Protein AF-A0A521PIW1-F1 (afdb_monomer_lite)

Foldseek 3Di:
DVVLVVVVVVVVCVLVVCVVVVVDDDDVVVVVVVVVVSVVVVVVCCVPPVQVVLVVVLVVLVVVVVVVCVVCVVVVNNDDPDPCVVVSVVSND

Secondary structure (DSSP, 8-state):
-HHHHHHHHHHHHHHHHHHHTTSS---HHHHHHHHHHHHHHHHHHIIIIIHHHHHHHHHHHHHHHHHHHHHHHHTT-------HHHHHHHHH-

pLDDT: mean 81.55, std 6.58, range [59.59, 89.38]

Structure (mmCIF, N/CA/C/O backbone):
data_AF-A0A521PIW1-F1
#
_entry.id   AF-A0A521PIW1-F1
#
loop_
_atom_site.group_PDB
_atom_site.id
_atom_site.type_symbol
_atom_site.label_atom_id
_atom_site.label_alt_id
_atom_site.label_comp_id
_atom_site.label_asym_id
_atom_site.label_entity_id
_atom_site.label_seq_id
_atom_site.pdbx_PDB_ins_code
_atom_site.Cartn_x
_atom_site.Cartn_y
_atom_site.Cartn_z
_atom_site.occupancy
_atom_site.B_iso_or_equiv
_atom_site.auth_seq_id
_atom_site.auth_comp_id
_atom_site.auth_asym_id
_atom_site.auth_atom_id
_atom_site.pdbx_PDB_model_num
ATOM 1 N N . MET A 1 1 ? 7.852 -5.425 2.439 1.00 61.88 1 MET A N 1
ATOM 2 C CA . MET A 1 1 ? 8.404 -4.206 1.808 1.00 61.88 1 MET A CA 1
ATOM 3 C C . MET A 1 1 ? 9.724 -4.478 1.096 1.00 61.88 1 MET A C 1
ATOM 5 O O . MET A 1 1 ? 9.789 -4.248 -0.101 1.00 61.88 1 MET A O 1
ATOM 9 N N . SER A 1 2 ? 10.724 -5.065 1.763 1.00 74.81 2 SER A N 1
ATOM 10 C CA . SER A 1 2 ? 12.069 -5.304 1.202 1.00 74.81 2 SER A CA 1
ATOM 11 C C . SER A 1 2 ? 12.123 -6.097 -0.115 1.00 74.81 2 SER A C 1
ATOM 13 O O . SER A 1 2 ? 12.877 -5.717 -1.004 1.00 74.81 2 SER A O 1
ATOM 15 N N . LEU A 1 3 ? 11.318 -7.156 -0.278 1.00 80.38 3 LEU A N 1
ATOM 16 C CA . LEU A 1 3 ? 11.322 -7.975 -1.502 1.00 80.38 3 LEU A CA 1
ATOM 17 C C . LEU A 1 3 ? 10.895 -7.173 -2.743 1.00 80.38 3 LEU A C 1
ATOM 19 O O . LEU A 1 3 ? 11.572 -7.207 -3.764 1.00 80.38 3 LEU A O 1
ATOM 23 N N . ILE A 1 4 ? 9.789 -6.430 -2.638 1.00 77.62 4 ILE A N 1
ATOM 24 C CA . ILE A 1 4 ? 9.236 -5.628 -3.741 1.00 77.62 4 ILE A CA 1
ATOM 25 C C . ILE A 1 4 ? 10.220 -4.520 -4.113 1.00 77.62 4 ILE A C 1
ATOM 27 O O . ILE A 1 4 ? 10.527 -4.332 -5.286 1.00 77.62 4 ILE A O 1
ATOM 31 N N . THR A 1 5 ? 10.772 -3.835 -3.110 1.00 78.50 5 THR A N 1
ATOM 32 C CA . THR A 1 5 ? 11.793 -2.805 -3.312 1.00 78.50 5 THR A CA 1
ATOM 33 C C . THR A 1 5 ? 13.038 -3.368 -4.002 1.00 78.50 5 THR A C 1
ATOM 35 O O . THR A 1 5 ? 13.530 -2.769 -4.954 1.00 78.50 5 THR A O 1
ATOM 38 N N . GLY A 1 6 ? 13.518 -4.544 -3.583 1.00 84.81 6 GLY A N 1
ATOM 39 C CA . GLY A 1 6 ? 14.659 -5.210 -4.216 1.00 84.81 6 GLY A CA 1
ATOM 40 C C . GLY A 1 6 ? 14.393 -5.586 -5.675 1.00 84.81 6 GLY A C 1
ATOM 41 O O . GLY A 1 6 ? 15.247 -5.372 -6.531 1.00 84.81 6 GLY A O 1
ATOM 42 N N . LEU A 1 7 ? 13.190 -6.075 -5.977 1.00 84.81 7 LEU A N 1
ATOM 43 C CA . LEU A 1 7 ? 12.788 -6.457 -7.332 1.00 84.81 7 LEU A CA 1
ATOM 44 C C . LEU A 1 7 ? 12.681 -5.232 -8.257 1.00 84.81 7 LEU A C 1
ATOM 46 O O . LEU A 1 7 ? 13.135 -5.279 -9.399 1.00 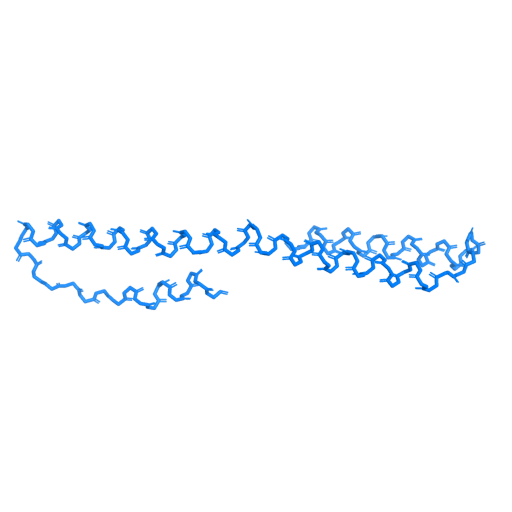84.81 7 LEU A O 1
ATOM 50 N N . LEU A 1 8 ? 12.171 -4.107 -7.742 1.00 82.62 8 LEU A N 1
ATOM 51 C CA . LEU A 1 8 ? 12.142 -2.832 -8.464 1.00 82.62 8 LEU A CA 1
ATOM 52 C C . LEU A 1 8 ? 13.546 -2.291 -8.738 1.00 82.62 8 LEU A C 1
ATOM 54 O O . LEU A 1 8 ? 13.820 -1.861 -9.857 1.00 82.62 8 LEU A O 1
ATOM 58 N N . TYR A 1 9 ? 14.451 -2.352 -7.758 1.00 84.75 9 TYR A N 1
ATOM 59 C CA . TYR A 1 9 ? 15.839 -1.944 -7.971 1.00 84.75 9 TYR A CA 1
ATOM 60 C C . TYR A 1 9 ? 16.574 -2.855 -8.952 1.00 84.75 9 TYR A C 1
ATOM 62 O O . TYR A 1 9 ? 17.334 -2.352 -9.774 1.00 84.75 9 TYR A O 1
ATOM 70 N N . ALA A 1 10 ? 16.320 -4.164 -8.928 1.00 86.25 10 ALA A N 1
ATOM 71 C CA . ALA A 1 10 ? 16.883 -5.094 -9.902 1.00 86.25 10 ALA A CA 1
ATOM 72 C C . ALA A 1 10 ? 16.395 -4.785 -11.328 1.00 86.25 10 ALA A C 1
ATOM 74 O O . ALA A 1 10 ? 17.202 -4.725 -12.254 1.00 86.25 10 ALA A O 1
ATOM 75 N N . ALA A 1 11 ? 15.096 -4.519 -11.503 1.00 85.00 11 ALA A N 1
ATOM 76 C CA . ALA A 1 11 ? 14.532 -4.120 -12.792 1.00 85.00 11 ALA A CA 1
ATOM 77 C C . ALA A 1 11 ? 15.111 -2.783 -13.284 1.00 85.00 11 ALA A C 1
ATOM 79 O O . ALA A 1 11 ? 15.478 -2.652 -14.454 1.00 85.00 11 ALA A O 1
ATOM 80 N N . LEU A 1 12 ? 15.252 -1.809 -12.380 1.00 84.06 12 LEU A N 1
ATOM 81 C CA . LEU A 1 12 ? 15.866 -0.516 -12.672 1.00 84.06 12 LEU A CA 1
ATOM 82 C C . LEU A 1 12 ? 17.335 -0.682 -13.095 1.00 84.06 12 LEU A C 1
ATOM 84 O O . LEU A 1 12 ? 17.744 -0.136 -14.119 1.00 84.06 12 LEU A O 1
ATOM 88 N N . ALA A 1 13 ? 18.109 -1.482 -12.357 1.00 86.25 13 ALA A N 1
ATOM 89 C CA . ALA A 1 13 ? 19.507 -1.774 -12.659 1.00 86.25 13 ALA A CA 1
ATOM 90 C C . ALA A 1 13 ? 19.676 -2.502 -14.000 1.00 86.25 13 ALA A C 1
ATOM 92 O O . ALA A 1 13 ? 20.582 -2.168 -14.758 1.00 86.25 13 ALA A O 1
ATOM 93 N N . ALA A 1 14 ? 18.789 -3.445 -14.335 1.00 84.94 14 ALA A N 1
ATOM 94 C CA . ALA A 1 14 ? 18.804 -4.134 -15.624 1.00 84.94 14 ALA A CA 1
ATOM 95 C C . ALA A 1 14 ? 18.542 -3.171 -16.796 1.00 84.94 14 ALA A C 1
ATOM 97 O O . ALA A 1 14 ? 19.249 -3.215 -17.806 1.00 84.94 14 ALA A O 1
ATOM 98 N N . TYR A 1 15 ? 17.570 -2.263 -16.646 1.00 82.00 15 TYR A N 1
ATOM 99 C CA . TYR A 1 15 ? 17.263 -1.252 -17.659 1.00 82.00 15 TYR A CA 1
ATOM 100 C C . TYR A 1 15 ? 18.440 -0.286 -17.880 1.00 82.00 15 TYR A C 1
ATOM 102 O O . TYR A 1 15 ? 18.895 -0.116 -19.014 1.00 82.00 15 TYR A O 1
ATOM 110 N N . LEU A 1 16 ? 18.974 0.290 -16.794 1.00 83.06 16 LEU A N 1
ATOM 111 C CA . LEU A 1 16 ? 20.144 1.180 -16.822 1.00 83.06 16 LEU A CA 1
ATOM 112 C C . LEU A 1 16 ? 21.387 0.478 -17.372 1.00 83.06 16 LEU A C 1
ATOM 114 O O . LEU A 1 16 ? 22.102 1.062 -18.182 1.00 83.06 16 LEU A O 1
ATOM 118 N N . GLY A 1 17 ? 21.620 -0.772 -16.967 1.00 83.94 17 GLY A N 1
ATOM 119 C CA . GLY A 1 17 ? 22.735 -1.587 -17.435 1.00 83.94 17 GLY A CA 1
ATOM 120 C C . GLY A 1 17 ? 22.681 -1.792 -18.943 1.00 83.94 17 GLY A C 1
ATOM 121 O O . GLY A 1 17 ? 23.621 -1.434 -19.644 1.00 83.94 17 GLY A O 1
ATOM 122 N N . GLY A 1 18 ? 21.561 -2.277 -19.481 1.00 83.31 18 GLY A N 1
ATOM 123 C CA . GLY A 1 18 ? 21.458 -2.459 -20.929 1.00 83.31 18 GLY A CA 1
ATOM 124 C C . GLY A 1 18 ? 21.509 -1.139 -21.719 1.00 83.31 18 GLY A C 1
ATOM 125 O O . GLY A 1 18 ? 21.973 -1.140 -22.855 1.00 83.31 18 GLY A O 1
ATOM 126 N N . TRP A 1 19 ? 21.097 -0.006 -21.131 1.00 80.75 19 TRP A N 1
ATOM 127 C CA . TRP A 1 19 ? 21.261 1.311 -21.761 1.00 80.75 19 TRP A CA 1
ATOM 128 C C . TRP A 1 19 ? 22.733 1.730 -21.795 1.00 80.75 19 TRP A C 1
ATOM 130 O O . TRP A 1 19 ? 23.231 2.118 -22.849 1.00 80.75 19 TRP A O 1
ATOM 140 N N . TYR A 1 20 ? 23.446 1.590 -20.674 1.00 80.62 20 TYR A N 1
ATOM 141 C CA . TYR A 1 20 ? 24.867 1.928 -20.566 1.00 80.62 20 TYR A CA 1
ATOM 142 C C . TYR A 1 20 ? 25.747 1.067 -21.484 1.00 80.62 20 TYR A C 1
ATOM 144 O O . TYR A 1 20 ? 26.681 1.576 -22.095 1.00 80.62 20 TYR A O 1
ATOM 152 N N . LEU A 1 21 ? 25.418 -0.222 -21.636 1.00 85.50 21 LEU A N 1
ATOM 153 C CA . LEU A 1 21 ? 26.096 -1.128 -22.570 1.00 85.50 21 LEU A CA 1
ATOM 154 C C . LEU A 1 21 ? 25.676 -0.929 -24.043 1.00 85.50 21 LEU A C 1
ATOM 156 O O . LEU A 1 21 ? 26.216 -1.595 -24.923 1.00 85.50 21 LEU A O 1
ATOM 160 N N . GLY A 1 22 ? 24.725 -0.034 -24.333 1.00 80.69 22 GLY A N 1
ATOM 161 C CA . GLY A 1 22 ? 24.273 0.260 -25.696 1.00 80.69 22 GLY A CA 1
ATOM 162 C C . GLY A 1 22 ? 23.348 -0.796 -26.316 1.00 80.69 22 GLY A C 1
ATOM 163 O O . GLY A 1 22 ? 23.121 -0.768 -27.524 1.00 80.69 22 GLY A O 1
ATOM 164 N N . HIS A 1 23 ? 22.788 -1.714 -25.520 1.00 75.81 23 HIS A N 1
ATOM 165 C CA . HIS A 1 23 ? 21.865 -2.755 -25.994 1.00 75.81 23 HIS A CA 1
ATOM 166 C C . HIS A 1 23 ? 20.482 -2.215 -26.388 1.00 75.81 23 HIS A C 1
ATOM 168 O O . HIS A 1 23 ? 19.796 -2.831 -27.203 1.00 75.81 23 HIS A O 1
ATOM 174 N N . TRP A 1 24 ? 20.070 -1.064 -25.852 1.00 76.50 24 TRP A N 1
ATOM 175 C CA . TRP A 1 24 ? 18.828 -0.391 -26.240 1.00 76.50 24 TRP A CA 1
ATOM 176 C C . TRP A 1 24 ? 18.991 1.134 -26.296 1.00 76.50 24 TRP A C 1
ATOM 178 O O . TRP A 1 24 ? 19.639 1.737 -25.441 1.00 76.50 24 TRP A O 1
ATOM 188 N N . HIS A 1 25 ? 18.361 1.767 -27.295 1.00 71.50 25 HIS A N 1
ATOM 189 C CA . HIS A 1 25 ? 18.240 3.226 -27.376 1.00 71.50 25 HIS A CA 1
ATOM 190 C C . HIS A 1 25 ? 17.344 3.715 -26.231 1.00 71.50 25 HIS A C 1
ATOM 192 O O . HIS A 1 25 ? 16.223 3.233 -26.070 1.00 71.50 25 HIS A O 1
ATOM 198 N N . GLY A 1 26 ? 17.844 4.645 -25.413 1.00 68.62 26 GLY A N 1
ATOM 199 C CA . GLY A 1 26 ? 17.164 5.082 -24.192 1.00 68.62 26 GLY A CA 1
ATOM 200 C C . GLY A 1 26 ? 15.753 5.607 -24.465 1.00 68.62 26 GLY A C 1
ATOM 201 O O . GLY A 1 26 ? 15.590 6.654 -25.085 1.00 68.62 26 GLY A O 1
ATOM 202 N N . ASN A 1 27 ? 14.733 4.897 -23.976 1.00 78.75 27 ASN A N 1
ATOM 203 C CA . ASN A 1 27 ? 13.335 5.303 -24.088 1.00 78.75 27 ASN A CA 1
ATOM 204 C C . ASN A 1 27 ? 12.827 5.771 -22.722 1.00 78.75 27 ASN A C 1
ATOM 206 O O . ASN A 1 27 ? 12.318 4.997 -21.910 1.00 78.75 27 ASN A O 1
ATOM 210 N N . PHE A 1 28 ? 12.976 7.068 -22.465 1.00 76.19 28 PHE A N 1
ATOM 211 C CA . PHE A 1 28 ? 12.568 7.664 -21.196 1.00 76.19 28 PHE A CA 1
ATOM 212 C C . PHE A 1 28 ? 11.062 7.510 -20.927 1.00 76.19 28 PHE A C 1
ATOM 214 O O . PHE A 1 28 ? 10.657 7.271 -19.791 1.00 76.19 28 PHE A O 1
ATOM 221 N N . SER A 1 29 ? 10.230 7.556 -21.971 1.00 83.44 29 SER A N 1
ATOM 222 C CA . SER A 1 29 ? 8.783 7.355 -21.856 1.00 83.44 29 SER A CA 1
ATOM 223 C C . SER A 1 29 ? 8.430 5.949 -21.370 1.00 83.44 29 SER A C 1
ATOM 225 O O . SER A 1 29 ? 7.532 5.811 -20.543 1.00 83.44 29 SER A O 1
ATOM 227 N N . LEU A 1 30 ? 9.152 4.916 -21.819 1.00 80.19 30 LEU A N 1
ATOM 228 C CA . LEU A 1 30 ? 8.964 3.544 -21.337 1.00 80.19 30 LEU A CA 1
ATOM 229 C C . LEU A 1 30 ? 9.301 3.427 -19.845 1.00 80.19 30 LEU A C 1
ATOM 231 O O . LEU A 1 30 ? 8.547 2.817 -19.089 1.00 80.19 30 LEU A O 1
ATOM 235 N N . LEU A 1 31 ? 10.401 4.049 -19.413 1.00 80.38 31 LEU A N 1
ATOM 236 C CA . LEU A 1 31 ? 10.794 4.074 -18.003 1.00 80.38 31 LEU A CA 1
ATOM 237 C C . LEU A 1 31 ? 9.722 4.748 -17.136 1.00 80.38 31 LEU A C 1
ATOM 239 O O . LEU A 1 31 ? 9.312 4.187 -16.120 1.00 80.38 31 LEU A O 1
ATOM 243 N N . LEU A 1 32 ? 9.223 5.914 -17.556 1.00 84.00 32 LEU A N 1
ATOM 244 C CA . LEU A 1 32 ? 8.148 6.613 -16.848 1.00 84.00 32 LEU A CA 1
ATOM 245 C C . LEU A 1 32 ? 6.843 5.809 -16.833 1.00 84.00 32 LEU A C 1
ATOM 247 O O . LEU A 1 32 ? 6.162 5.759 -15.806 1.00 84.00 32 LEU A O 1
ATOM 251 N N . PHE A 1 33 ? 6.500 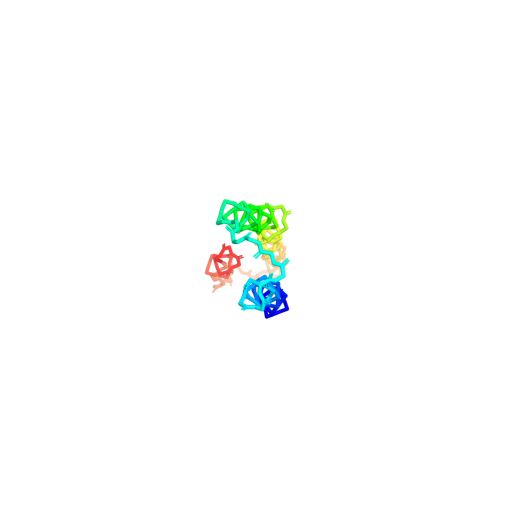5.156 -17.945 1.00 85.44 33 PHE A N 1
ATOM 252 C CA . PHE A 1 33 ? 5.321 4.299 -18.033 1.00 85.44 33 PHE A CA 1
ATOM 253 C C . PHE A 1 33 ? 5.398 3.150 -17.023 1.00 85.44 33 PHE A C 1
ATOM 255 O O . PHE A 1 33 ? 4.461 2.955 -16.251 1.00 85.44 33 PHE A O 1
ATOM 262 N N . ILE A 1 34 ? 6.534 2.449 -16.955 1.00 83.69 34 ILE A N 1
ATOM 263 C CA . ILE A 1 34 ? 6.750 1.361 -15.991 1.00 83.69 34 ILE A CA 1
ATOM 264 C C . ILE A 1 34 ? 6.650 1.881 -14.553 1.00 83.69 34 ILE A C 1
ATOM 266 O O . ILE A 1 34 ? 5.930 1.295 -13.748 1.00 83.69 34 ILE A O 1
ATOM 270 N N . LEU A 1 35 ? 7.307 3.001 -14.232 1.00 84.81 35 LEU A N 1
ATOM 271 C CA . LEU A 1 35 ? 7.206 3.642 -12.912 1.00 84.81 35 LEU A CA 1
ATOM 272 C C . LEU A 1 35 ? 5.754 3.966 -12.535 1.00 84.81 35 LEU A C 1
ATOM 274 O O . LEU A 1 35 ? 5.331 3.720 -11.403 1.00 84.81 35 LEU A O 1
ATOM 278 N N . THR A 1 36 ? 4.975 4.471 -13.489 1.00 87.62 36 THR A N 1
ATOM 279 C CA . THR A 1 36 ? 3.561 4.808 -13.281 1.00 87.62 36 THR A CA 1
ATOM 280 C C . THR A 1 36 ? 2.720 3.555 -13.044 1.00 87.62 36 THR A C 1
ATOM 282 O O . THR A 1 36 ? 1.927 3.522 -12.105 1.00 87.62 36 THR A O 1
ATOM 285 N N . VAL A 1 37 ? 2.920 2.497 -13.839 1.00 89.38 37 VAL A N 1
ATOM 286 C CA . VAL A 1 37 ? 2.230 1.206 -13.674 1.00 89.38 37 VAL A CA 1
ATOM 287 C C . VAL A 1 37 ? 2.556 0.574 -12.321 1.00 89.38 37 VAL A C 1
ATOM 289 O O . VAL A 1 37 ? 1.649 0.119 -11.629 1.00 89.38 37 VAL A O 1
ATOM 292 N N . VAL A 1 38 ? 3.825 0.584 -11.906 1.00 86.00 38 VAL A N 1
ATOM 293 C CA . VAL A 1 38 ? 4.249 0.078 -10.590 1.00 86.00 38 VAL A CA 1
ATOM 294 C C . VAL A 1 38 ? 3.579 0.862 -9.462 1.00 86.00 38 VAL A C 1
ATOM 296 O O . VAL A 1 38 ? 3.058 0.265 -8.520 1.00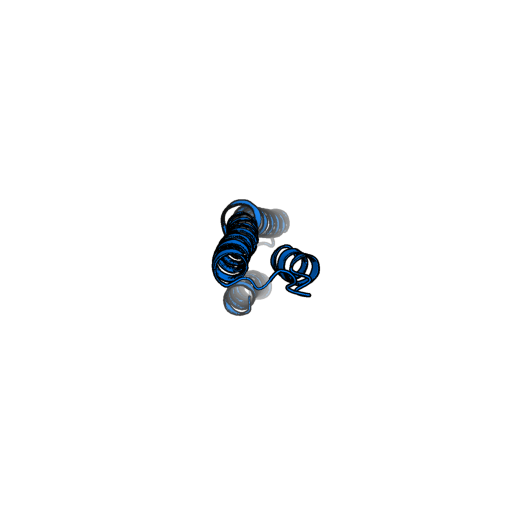 86.00 38 VAL A O 1
ATOM 299 N N . THR A 1 39 ? 3.553 2.191 -9.569 1.00 87.06 39 THR A N 1
ATOM 300 C CA . THR A 1 39 ? 2.913 3.062 -8.571 1.00 87.06 39 THR A CA 1
ATOM 301 C C . THR A 1 39 ? 1.412 2.784 -8.481 1.00 87.06 39 THR A C 1
ATOM 303 O O . THR A 1 39 ? 0.867 2.653 -7.385 1.00 87.06 39 THR A O 1
ATOM 306 N N . LEU A 1 40 ? 0.747 2.616 -9.628 1.00 88.69 40 LEU A N 1
ATOM 307 C CA . LEU A 1 40 ? -0.665 2.249 -9.697 1.00 88.69 40 LEU A CA 1
ATOM 308 C C . LEU A 1 40 ? -0.923 0.867 -9.079 1.00 88.69 40 LEU A C 1
ATOM 310 O O . LEU A 1 40 ? -1.860 0.712 -8.301 1.00 88.69 40 LEU A O 1
ATOM 314 N N . ALA A 1 41 ? -0.088 -0.129 -9.380 1.00 87.88 41 ALA A N 1
ATOM 315 C CA . ALA A 1 41 ? -0.212 -1.473 -8.821 1.00 87.88 41 ALA A CA 1
ATOM 316 C C . ALA A 1 41 ? -0.060 -1.471 -7.294 1.00 87.88 41 ALA A C 1
ATOM 318 O O . ALA A 1 41 ? -0.843 -2.121 -6.600 1.00 87.88 41 ALA A O 1
ATOM 319 N N . TYR A 1 42 ? 0.895 -0.699 -6.764 1.00 84.50 42 TYR A N 1
ATOM 320 C CA . TYR A 1 42 ? 1.045 -0.508 -5.321 1.00 84.50 42 TYR A CA 1
ATOM 321 C C . TYR A 1 42 ? -0.211 0.122 -4.707 1.00 84.50 42 TYR A C 1
ATOM 323 O O . TYR A 1 42 ? -0.723 -0.370 -3.704 1.00 84.50 42 TYR A O 1
ATOM 331 N N . TRP A 1 43 ? -0.761 1.159 -5.344 1.00 88.50 43 TRP A N 1
ATOM 332 C CA . TRP A 1 43 ? -1.999 1.793 -4.889 1.00 88.50 43 TRP A CA 1
ATOM 333 C C . TRP A 1 43 ? -3.195 0.829 -4.898 1.00 88.50 43 TRP A C 1
ATOM 335 O O . TRP A 1 43 ? -3.989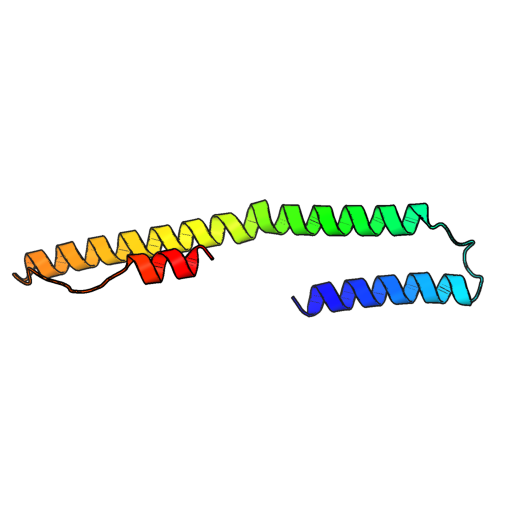 0.820 -3.957 1.00 88.50 43 TRP A O 1
ATOM 345 N N . LEU A 1 44 ? -3.318 -0.018 -5.926 1.00 87.75 44 LEU A N 1
ATOM 346 C CA . LEU A 1 44 ? -4.347 -1.059 -5.969 1.00 87.75 44 LEU A CA 1
ATOM 347 C C . LEU A 1 44 ? -4.164 -2.070 -4.832 1.00 87.75 44 LEU A C 1
ATOM 349 O O . LEU A 1 44 ? -5.136 -2.403 -4.156 1.00 87.75 44 LEU A O 1
ATOM 353 N N . ALA A 1 45 ? -2.936 -2.538 -4.601 1.00 85.88 45 ALA A N 1
ATOM 354 C CA . ALA A 1 45 ? -2.642 -3.466 -3.513 1.00 85.88 45 ALA A CA 1
ATOM 355 C C . ALA A 1 45 ? -3.025 -2.873 -2.145 1.00 85.88 45 ALA A C 1
ATOM 357 O O . ALA A 1 45 ? -3.672 -3.544 -1.341 1.00 85.88 45 ALA A O 1
ATOM 358 N N . GLU A 1 46 ? -2.713 -1.595 -1.917 1.00 84.69 46 GLU A N 1
ATOM 359 C CA . GLU A 1 46 ? -3.138 -0.844 -0.731 1.00 84.69 46 GLU A CA 1
ATOM 360 C C . GLU A 1 46 ? -4.656 -0.791 -0.582 1.00 84.69 46 GLU A C 1
ATOM 362 O O . GLU A 1 46 ? -5.204 -1.137 0.467 1.00 84.69 46 GLU A O 1
ATOM 367 N N . LYS A 1 47 ? -5.359 -0.422 -1.652 1.00 83.62 47 LYS A N 1
ATOM 368 C CA . LYS A 1 47 ? -6.810 -0.241 -1.623 1.00 83.62 47 LYS A CA 1
ATOM 369 C C . LYS A 1 47 ? -7.586 -1.543 -1.423 1.00 83.62 47 LYS A C 1
ATOM 371 O O . LYS A 1 47 ? -8.630 -1.509 -0.772 1.00 83.62 47 LYS A O 1
ATOM 376 N N . PHE A 1 48 ? -7.125 -2.646 -2.010 1.00 85.81 48 PHE A N 1
ATOM 377 C CA . PHE A 1 48 ? -7.879 -3.904 -2.044 1.00 85.81 48 PHE A CA 1
ATOM 378 C C . PHE A 1 48 ? -7.468 -4.919 -0.984 1.00 85.81 48 PHE A C 1
ATOM 380 O O . PHE A 1 48 ? -8.271 -5.791 -0.673 1.00 85.81 48 PHE A O 1
ATOM 387 N N . LYS A 1 49 ? -6.251 -4.830 -0.443 1.00 83.12 49 LYS A N 1
ATOM 388 C CA . LYS A 1 49 ? -5.763 -5.780 0.561 1.00 83.12 49 LYS A CA 1
ATOM 389 C C . LYS A 1 49 ? -5.519 -5.100 1.900 1.00 83.12 49 LYS A C 1
ATOM 391 O O . LYS A 1 49 ? -6.174 -5.416 2.881 1.00 83.12 49 LYS A O 1
ATOM 396 N N . PHE A 1 50 ? -4.640 -4.105 1.934 1.00 82.25 50 PHE A N 1
ATOM 397 C CA . PHE A 1 50 ? -4.168 -3.550 3.204 1.00 82.25 50 PHE A CA 1
ATOM 398 C C . PHE A 1 50 ? -5.213 -2.696 3.935 1.00 82.25 50 PHE A C 1
ATOM 400 O O . PHE A 1 50 ? -5.309 -2.763 5.159 1.00 82.25 50 PHE A O 1
ATOM 407 N N . ARG A 1 51 ? -6.026 -1.911 3.220 1.00 81.88 51 ARG A N 1
ATOM 408 C CA . ARG A 1 51 ? -7.107 -1.135 3.849 1.00 81.88 51 ARG A CA 1
ATOM 409 C C . ARG A 1 51 ? -8.235 -2.004 4.439 1.00 81.88 51 ARG A C 1
ATOM 411 O O . ARG A 1 51 ? -8.524 -1.816 5.618 1.00 81.88 51 ARG A O 1
ATOM 418 N N . PRO A 1 52 ? -8.861 -2.941 3.695 1.00 86.12 52 PRO A N 1
ATOM 419 C CA . PRO A 1 52 ? -9.934 -3.758 4.264 1.00 86.12 52 PRO A CA 1
ATOM 420 C C . PRO A 1 52 ? -9.445 -4.657 5.406 1.00 86.12 52 PRO A C 1
ATOM 422 O O . PRO A 1 52 ? -10.173 -4.826 6.380 1.00 86.12 52 PRO A O 1
ATOM 425 N N . ASP A 1 53 ? -8.210 -5.167 5.345 1.00 86.50 53 ASP A N 1
ATOM 426 C CA . ASP A 1 53 ? -7.634 -5.971 6.431 1.00 86.50 53 ASP A CA 1
ATOM 427 C C . ASP A 1 53 ? -7.517 -5.161 7.740 1.00 86.50 53 ASP A C 1
ATOM 429 O O . ASP A 1 53 ? -7.830 -5.668 8.820 1.00 86.50 53 ASP A O 1
ATOM 433 N N . ARG A 1 54 ? -7.125 -3.880 7.657 1.00 84.88 54 ARG A N 1
ATOM 434 C CA . ARG A 1 54 ? -7.049 -2.969 8.816 1.00 84.88 54 ARG A CA 1
ATOM 435 C C . ARG A 1 54 ? -8.421 -2.634 9.391 1.00 84.88 54 ARG A C 1
ATOM 437 O O . ARG A 1 54 ? -8.612 -2.679 10.606 1.00 84.88 54 ARG A O 1
ATOM 444 N N . GLU A 1 55 ? -9.389 -2.347 8.525 1.00 87.00 55 GLU A N 1
ATOM 445 C CA . GLU A 1 55 ? -10.777 -2.093 8.930 1.00 87.00 55 GLU A CA 1
ATOM 446 C C . GLU A 1 55 ? -11.393 -3.326 9.613 1.00 87.00 55 GLU A C 1
ATOM 448 O O . GLU A 1 55 ? -12.021 -3.203 10.666 1.00 87.00 55 GLU A O 1
ATOM 453 N N . ALA A 1 56 ? -11.150 -4.525 9.074 1.00 87.12 56 ALA A N 1
ATOM 454 C CA . ALA A 1 56 ? -11.611 -5.780 9.658 1.00 87.12 56 ALA A CA 1
ATOM 455 C C . ALA A 1 56 ? -10.971 -6.054 11.029 1.00 87.12 56 ALA A C 1
ATOM 457 O O . ALA A 1 56 ? -11.676 -6.417 11.970 1.00 87.12 56 ALA A O 1
ATOM 458 N N . ALA A 1 57 ? -9.660 -5.834 11.179 1.00 86.88 57 ALA A N 1
ATOM 459 C CA . ALA A 1 57 ? -8.971 -5.994 12.461 1.00 86.88 57 ALA A CA 1
ATOM 460 C C . ALA A 1 57 ? -9.501 -5.021 13.530 1.00 86.88 57 ALA A C 1
ATOM 462 O O . ALA A 1 57 ? -9.722 -5.411 14.679 1.00 86.88 57 ALA A O 1
ATOM 463 N N . ALA A 1 58 ? -9.760 -3.766 13.152 1.00 88.12 58 ALA A N 1
ATOM 464 C CA . ALA A 1 58 ? -10.365 -2.777 14.037 1.00 88.12 58 ALA A CA 1
ATOM 465 C C . ALA A 1 58 ? -11.796 -3.166 14.451 1.00 88.12 58 ALA A C 1
ATOM 467 O O . ALA A 1 58 ? -12.153 -3.018 15.621 1.00 88.12 58 ALA A O 1
ATOM 468 N N . ALA A 1 59 ? -12.599 -3.697 13.523 1.00 87.88 59 ALA A N 1
ATOM 469 C CA . ALA A 1 59 ? -13.949 -4.181 13.812 1.00 87.88 59 ALA A CA 1
ATOM 470 C C . ALA A 1 59 ? -13.937 -5.384 14.772 1.00 87.88 59 ALA A C 1
ATOM 472 O O . ALA A 1 59 ? -14.671 -5.385 15.759 1.00 87.88 59 ALA A O 1
ATOM 473 N N . GLN A 1 60 ? -13.047 -6.357 14.547 1.00 89.00 60 GLN A N 1
ATOM 474 C CA . GLN A 1 60 ? -12.883 -7.519 15.429 1.00 89.00 60 GLN A CA 1
ATOM 475 C C . GLN A 1 60 ? -12.481 -7.117 16.851 1.00 89.00 60 GLN A C 1
ATOM 477 O O . GLN A 1 60 ? -12.989 -7.680 17.818 1.00 89.00 60 GLN A O 1
ATOM 482 N N . LEU A 1 61 ? -11.595 -6.127 16.999 1.00 86.19 61 LEU A N 1
ATOM 483 C CA . LEU A 1 61 ? -11.191 -5.615 18.309 1.00 86.19 61 LEU A CA 1
ATOM 484 C C . LEU A 1 61 ? -12.388 -5.035 19.085 1.00 86.19 61 LEU A C 1
ATOM 486 O O . LEU A 1 61 ? -12.523 -5.273 20.285 1.00 86.19 61 LEU A O 1
ATOM 490 N N . VAL A 1 62 ? -13.261 -4.288 18.401 1.00 87.50 62 VAL A N 1
ATOM 491 C CA . VAL A 1 62 ? -14.476 -3.713 19.001 1.00 87.50 62 VAL A CA 1
ATOM 492 C C . VAL A 1 62 ? -15.458 -4.812 19.406 1.00 87.50 62 VAL A C 1
ATOM 494 O O . VAL A 1 62 ? -15.996 -4.767 20.510 1.00 87.50 62 VAL A O 1
ATOM 497 N N . GLU A 1 63 ? -15.663 -5.814 18.553 1.00 88.38 63 GLU A N 1
ATOM 498 C CA . GLU A 1 63 ? -16.558 -6.941 18.838 1.00 88.38 63 GLU A CA 1
ATOM 499 C C . GLU A 1 63 ? -16.079 -7.763 20.047 1.00 88.38 63 GLU A C 1
ATOM 501 O O . GLU A 1 63 ? -16.858 -8.061 20.955 1.00 88.38 63 GLU A O 1
ATOM 506 N N . GLN A 1 64 ? -14.778 -8.066 20.114 1.00 86.75 64 GLN A N 1
ATOM 507 C CA . GLN A 1 64 ? -14.176 -8.788 21.240 1.00 86.75 64 GLN A CA 1
ATOM 508 C C . GLN A 1 64 ? -14.313 -8.027 22.560 1.00 86.75 64 GLN A C 1
ATOM 510 O O . GLN A 1 64 ? -14.557 -8.638 23.604 1.00 86.75 64 GLN A O 1
ATOM 515 N N . ASP A 1 65 ? -14.161 -6.703 22.529 1.00 86.06 65 ASP A N 1
ATOM 516 C CA . ASP A 1 65 ? -14.336 -5.885 23.722 1.00 86.06 65 ASP A CA 1
ATOM 517 C C . ASP A 1 65 ? -15.798 -5.840 24.183 1.00 86.06 65 ASP A C 1
ATOM 519 O O . ASP A 1 65 ? -16.072 -6.026 25.369 1.00 86.06 65 ASP A O 1
ATOM 523 N N . GLN A 1 66 ? -16.749 -5.693 23.256 1.00 85.44 66 GLN A N 1
ATOM 524 C CA . GLN A 1 66 ? -18.176 -5.754 23.580 1.00 85.44 66 GLN A CA 1
ATOM 525 C C . GLN A 1 66 ? -18.551 -7.099 24.211 1.00 85.44 66 GLN A C 1
ATOM 527 O O . GLN A 1 66 ? -19.179 -7.124 25.272 1.00 85.44 66 GLN A O 1
ATOM 532 N N . ALA A 1 67 ? -18.108 -8.215 23.623 1.00 86.56 67 ALA A N 1
ATOM 533 C CA . ALA A 1 67 ? -18.340 -9.548 24.175 1.00 86.56 67 ALA A CA 1
ATOM 534 C C . ALA A 1 67 ? -17.747 -9.693 2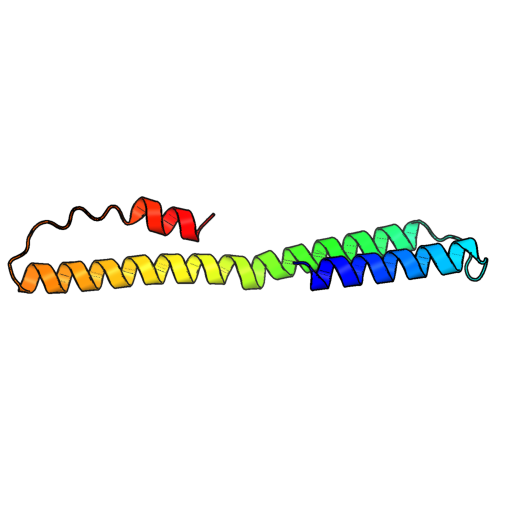5.588 1.00 86.56 67 ALA A C 1
ATOM 536 O O . ALA A 1 67 ? -18.394 -10.226 26.496 1.00 86.56 67 ALA A O 1
ATOM 537 N N . ARG A 1 68 ? -16.540 -9.156 25.808 1.00 83.44 68 ARG A N 1
ATOM 538 C CA . ARG A 1 68 ? -15.894 -9.148 27.124 1.00 83.44 68 ARG A CA 1
ATOM 539 C C . ARG A 1 68 ? -16.697 -8.335 28.137 1.00 83.44 68 ARG A C 1
ATOM 541 O O . ARG A 1 68 ? -16.952 -8.841 29.228 1.00 83.44 68 ARG A O 1
ATOM 548 N N . ARG A 1 69 ? -17.147 -7.128 27.788 1.00 83.00 69 ARG A N 1
ATOM 549 C CA . ARG A 1 69 ? -17.971 -6.280 28.669 1.00 83.00 69 ARG A CA 1
ATOM 550 C C . ARG A 1 69 ? -19.280 -6.959 29.058 1.00 83.00 69 ARG A C 1
ATOM 552 O O . ARG A 1 69 ? -19.631 -6.947 30.231 1.00 83.00 69 ARG A O 1
ATOM 559 N N . VAL A 1 70 ? -19.956 -7.618 28.115 1.00 84.81 70 VAL A N 1
ATOM 560 C CA . VAL A 1 70 ? -21.178 -8.397 28.393 1.00 84.81 70 VAL A CA 1
ATOM 561 C C . VAL A 1 70 ? -20.891 -9.544 29.371 1.00 84.81 70 VAL A C 1
ATOM 563 O O . VAL A 1 70 ? -21.633 -9.746 30.336 1.00 84.81 70 VAL A O 1
ATOM 566 N N . SER A 1 71 ? -19.785 -10.270 29.171 1.00 84.25 71 SER A N 1
ATOM 567 C CA . SER A 1 71 ? -19.388 -11.366 30.066 1.00 84.25 71 SER A CA 1
ATOM 568 C C . SER A 1 71 ? -19.045 -10.888 31.483 1.00 84.25 71 SER A C 1
ATOM 570 O O . SER A 1 71 ? -19.382 -11.566 32.452 1.00 84.25 71 SER A O 1
ATOM 572 N N . LEU A 1 72 ? -18.427 -9.709 31.612 1.00 81.94 72 LEU A N 1
ATOM 573 C CA . LEU A 1 72 ? -18.056 -9.097 32.890 1.00 81.94 72 LEU A CA 1
ATOM 574 C C . LEU A 1 72 ? -19.275 -8.509 33.611 1.00 81.94 72 LEU A C 1
ATOM 576 O O . LEU A 1 72 ? -19.423 -8.714 34.814 1.00 81.94 72 LEU A O 1
ATOM 580 N N . ALA A 1 73 ? -20.206 -7.898 32.874 1.00 83.00 73 ALA A N 1
ATOM 581 C CA . ALA A 1 73 ? -21.482 -7.436 33.415 1.00 83.00 73 ALA A CA 1
ATOM 582 C C . ALA A 1 73 ? -22.308 -8.597 33.997 1.00 83.00 73 ALA A C 1
ATOM 584 O O . ALA A 1 73 ? -22.886 -8.468 35.074 1.00 83.00 73 ALA A O 1
ATOM 585 N N . THR A 1 74 ? -22.294 -9.762 33.338 1.00 82.94 74 THR A N 1
ATOM 586 C CA . THR A 1 74 ? -22.936 -10.993 33.847 1.00 82.94 74 THR A CA 1
ATOM 587 C C . THR A 1 74 ? -22.309 -11.472 35.164 1.00 82.94 74 THR A C 1
ATOM 589 O O . THR A 1 74 ? -22.983 -12.080 35.990 1.00 82.94 74 THR A O 1
ATOM 592 N N . GLN A 1 75 ? -21.030 -11.166 35.389 1.00 84.56 75 GLN A N 1
ATOM 593 C CA . GLN A 1 75 ? -20.292 -11.484 36.616 1.00 84.56 75 GLN A CA 1
ATOM 594 C C . GLN A 1 75 ? -20.414 -10.385 37.690 1.00 84.56 75 GLN A C 1
ATOM 596 O O . GLN A 1 75 ? -19.789 -10.490 38.743 1.00 84.56 75 GLN A O 1
ATOM 601 N N . GLY A 1 76 ? -21.207 -9.334 37.446 1.00 80.31 76 GLY A N 1
ATOM 602 C CA . GLY A 1 76 ? -21.380 -8.206 38.367 1.00 80.31 76 GLY A CA 1
ATOM 603 C C . GLY A 1 76 ? -20.224 -7.198 38.363 1.00 80.31 76 GLY A C 1
ATOM 604 O O . GLY A 1 76 ? -20.165 -6.339 39.240 1.00 80.31 76 GLY A O 1
ATOM 605 N N . ILE A 1 77 ? -19.308 -7.278 37.392 1.00 73.62 77 ILE A N 1
ATOM 606 C CA . ILE A 1 77 ? -18.179 -6.353 37.238 1.00 73.62 77 ILE A CA 1
ATOM 607 C C . ILE A 1 77 ? -18.628 -5.215 36.315 1.00 73.62 77 ILE A C 1
ATOM 609 O O . ILE A 1 77 ? -18.756 -5.395 35.105 1.00 73.62 77 ILE A O 1
ATOM 613 N N . GLY A 1 78 ? -18.930 -4.061 36.914 1.00 64.44 78 GLY A N 1
ATOM 614 C CA . GLY A 1 78 ? -19.576 -2.934 36.234 1.00 64.44 78 GLY A CA 1
ATOM 615 C C . GLY A 1 78 ? -18.642 -1.988 35.485 1.00 64.44 78 GLY A C 1
ATOM 616 O O . GLY A 1 78 ? -19.109 -1.318 34.568 1.00 64.44 78 GLY A O 1
ATOM 617 N N . ASP A 1 79 ? -17.352 -1.942 35.832 1.00 59.59 79 ASP A N 1
ATOM 618 C CA . ASP A 1 79 ? -16.434 -0.973 35.233 1.00 59.59 79 ASP A CA 1
ATOM 619 C C . ASP A 1 79 ? -15.129 -1.613 34.765 1.00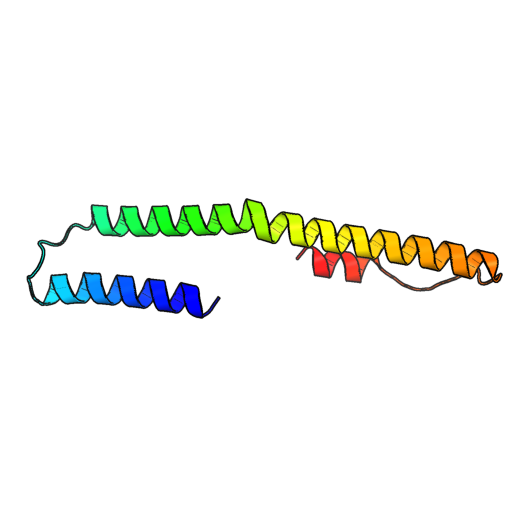 59.59 79 ASP A C 1
ATOM 621 O O . ASP A 1 79 ? -14.436 -2.313 35.506 1.00 59.59 79 ASP A O 1
ATOM 625 N N . VAL A 1 80 ? -14.826 -1.394 33.490 1.00 64.25 80 VAL A N 1
ATOM 626 C CA . VAL A 1 80 ? -13.613 -1.867 32.827 1.00 64.25 80 VAL A CA 1
ATOM 627 C C . VAL A 1 80 ? -13.002 -0.643 32.167 1.00 64.25 80 VAL A C 1
ATOM 629 O O . VAL A 1 80 ? -13.406 -0.269 31.060 1.00 64.25 80 VAL A O 1
ATOM 632 N N . ASP A 1 81 ? -12.020 -0.046 32.846 1.00 61.16 81 ASP A N 1
ATOM 633 C CA . ASP A 1 81 ? -11.228 1.128 32.428 1.00 61.16 81 ASP A CA 1
ATOM 634 C C . ASP A 1 81 ? -10.299 0.839 31.223 1.00 61.16 81 ASP A C 1
ATOM 636 O O . ASP A 1 81 ? -9.148 1.272 31.140 1.00 61.16 81 ASP A O 1
ATOM 640 N N . GLY A 1 82 ? -10.769 0.058 30.252 1.00 66.25 82 GLY A N 1
ATOM 641 C CA . GLY A 1 82 ? -10.081 -0.164 28.988 1.00 66.25 82 GLY A CA 1
ATOM 642 C C . GLY A 1 82 ? -10.443 0.925 27.983 1.00 66.25 82 GLY A C 1
ATOM 643 O O . GLY A 1 82 ? -11.576 0.968 27.509 1.00 66.25 82 GLY A O 1
ATOM 644 N N . ASN A 1 83 ? -9.485 1.773 27.595 1.00 68.06 83 ASN A N 1
ATOM 645 C CA . ASN A 1 83 ? -9.644 2.682 26.455 1.00 68.06 83 ASN A CA 1
ATOM 646 C C . ASN A 1 83 ? -9.284 1.959 25.140 1.00 68.06 83 ASN A C 1
ATOM 648 O O . ASN A 1 83 ? -8.155 2.033 24.650 1.00 68.06 83 ASN A O 1
ATOM 652 N N . ILE A 1 84 ? -10.257 1.249 24.561 1.00 77.88 84 ILE A N 1
ATOM 653 C CA . ILE A 1 84 ? -10.112 0.532 23.277 1.00 77.88 84 ILE A CA 1
ATOM 654 C C . ILE A 1 84 ? -10.009 1.501 22.096 1.00 77.88 84 ILE A C 1
ATOM 656 O O . ILE A 1 84 ? -9.506 1.117 21.045 1.00 77.88 84 ILE A O 1
ATOM 660 N N . GLY A 1 85 ? -10.410 2.767 22.259 1.00 76.19 85 GLY A N 1
ATOM 661 C CA . GLY A 1 85 ? -10.290 3.787 21.214 1.00 76.19 85 GLY A CA 1
ATOM 662 C C . GLY A 1 85 ? -8.850 3.936 20.722 1.00 76.19 85 GLY A C 1
ATOM 663 O O . GLY A 1 85 ? -8.602 3.879 19.523 1.00 76.19 85 GLY A O 1
ATOM 664 N N . ILE A 1 86 ? -7.886 3.985 21.649 1.00 78.25 86 ILE A N 1
ATOM 665 C CA . ILE A 1 86 ? -6.453 4.080 21.318 1.00 78.25 86 ILE A CA 1
ATOM 666 C C . ILE A 1 86 ? -5.961 2.818 20.591 1.00 78.25 86 ILE A C 1
ATOM 668 O O . ILE A 1 86 ? -5.158 2.904 19.662 1.00 78.25 86 ILE A O 1
ATOM 672 N N . ALA A 1 87 ? -6.428 1.637 21.004 1.00 78.19 87 ALA A N 1
ATOM 673 C CA . ALA A 1 87 ? -6.043 0.370 20.385 1.00 78.19 87 ALA A CA 1
ATOM 674 C C . ALA A 1 87 ? -6.649 0.207 18.981 1.00 78.19 87 ALA A C 1
ATOM 676 O O . ALA A 1 87 ? -5.957 -0.240 18.071 1.00 78.19 87 ALA A O 1
ATOM 677 N N . ARG A 1 88 ? -7.902 0.631 18.785 1.00 81.50 88 ARG A N 1
ATOM 678 C CA . ARG A 1 88 ? -8.577 0.645 17.484 1.00 81.50 88 ARG A CA 1
ATOM 679 C C . ARG A 1 88 ? -7.906 1.624 16.528 1.00 81.50 88 ARG A C 1
ATOM 681 O O . ARG A 1 88 ? -7.617 1.259 15.395 1.00 81.50 88 ARG A O 1
ATOM 688 N N . ASP A 1 89 ? -7.620 2.839 16.983 1.00 83.00 89 ASP A N 1
ATOM 689 C CA . ASP A 1 89 ? -7.006 3.860 16.132 1.00 83.00 89 ASP A CA 1
ATOM 690 C C . ASP A 1 89 ? -5.576 3.468 15.724 1.00 83.00 89 ASP A C 1
ATOM 692 O O . ASP A 1 89 ? -5.183 3.708 14.586 1.00 83.00 89 ASP A O 1
ATOM 696 N N . ARG A 1 90 ? -4.831 2.751 16.582 1.00 82.62 90 ARG A N 1
ATOM 697 C CA . ARG A 1 90 ? -3.544 2.141 16.195 1.00 82.62 90 ARG A CA 1
ATOM 698 C C . ARG A 1 90 ? -3.655 1.072 15.110 1.00 82.62 90 ARG A C 1
ATOM 700 O O . ARG A 1 90 ? -2.677 0.862 14.408 1.00 82.62 90 ARG A O 1
ATOM 707 N N . LEU A 1 91 ? -4.786 0.377 14.996 1.00 78.81 91 LEU A N 1
ATOM 708 C CA . LEU A 1 91 ? -5.007 -0.622 13.942 1.00 78.81 91 LEU A CA 1
ATOM 709 C C . LEU A 1 91 ? -5.416 0.016 12.607 1.00 78.81 91 LEU A C 1
ATOM 711 O O . LEU A 1 91 ? -5.270 -0.613 11.561 1.00 78.81 91 LEU A O 1
ATOM 715 N N . LEU A 1 92 ? -5.939 1.244 12.646 1.00 77.94 92 LEU A N 1
ATOM 716 C CA . LEU A 1 92 ? -6.387 1.991 11.469 1.00 77.94 92 LEU A CA 1
ATOM 717 C C . LEU A 1 92 ? -5.291 2.885 10.863 1.00 77.94 92 LEU A C 1
ATOM 719 O O . LEU A 1 92 ? -5.392 3.229 9.684 1.00 77.94 92 LEU A O 1
ATOM 723 N N . MET A 1 93 ? -4.271 3.255 11.648 1.00 73.19 93 MET A N 1
ATOM 724 C CA . MET A 1 93 ? -3.053 3.931 11.166 1.00 73.19 93 MET A CA 1
ATOM 725 C C . MET A 1 93 ? -2.215 3.003 10.281 1.00 73.19 93 MET A C 1
ATOM 727 O O . MET A 1 93 ? -1.788 3.467 9.199 1.00 73.19 93 MET A O 1
#

Sequence (93 aa):
MSLITGLLYAALAAYLGGWYLGHWHGNFSLLLFILTVVTLAYWLAEKFKFRPDREAAAAQLVEQDQARRVSLATQGIGDVDGNIGIARDRLLM

Radius of gyration: 24.14 Å; chains: 1; bounding box: 49×19×66 Å